Protein AF-A0A8H1QLT0-F1 (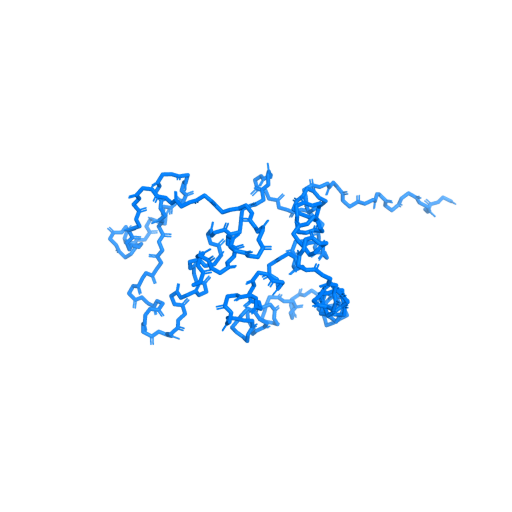afdb_monomer)

Mean predicted aligned error: 5.99 Å

Solvent-accessible surface area (backbone atoms only — not comparable to full-atom values): 8311 Å² total; per-residue (Å²): 82,73,66,44,37,44,73,50,50,44,85,64,74,77,48,84,40,79,44,56,40,71,84,44,66,90,54,84,64,82,59,54,76,52,40,38,51,39,58,44,73,64,22,55,76,69,73,36,44,67,51,58,52,48,64,66,41,64,68,58,91,44,99,64,69,62,21,63,60,37,42,52,24,50,52,46,47,52,23,52,65,47,72,38,35,71,59,51,53,54,52,50,54,67,59,30,76,80,42,91,64,28,70,57,55,52,49,53,25,50,56,52,35,54,60,42,70,76,43,59,60,69,57,36,18,52,48,48,59,50,32,41,53,50,6,48,34,76,60,80,74,86,84,79,87,126

Radius of gyration: 16.19 Å; Cα contacts (8 Å, |Δi|>4): 177; chains: 1; bounding box: 50×28×43 Å

Nearest PDB structures (foldseek):
  8cgi-assembly1_G  TM=3.600E-01  e=2.738E+00  Escherichia coli BW25113

Organism: NCBI:txid1888

Secondary structure (DSSP, 8-state):
-HHHHHHTT------SEEEEGGGGTT-PPPP-SSEEEE-HHHHHHHT-HHHHHHHHHS--SSSS---HHHHHHHHHHHHHHTT-HHHHHHHHHHHHTTSTTHHHHHHHHHHHHHHHHTS-HHHHHHHHHHHHHHTTSPPPP-TT--

Structure (mmCIF, N/CA/C/O backbone):
data_AF-A0A8H1QLT0-F1
#
_entry.id   AF-A0A8H1QLT0-F1
#
loop_
_atom_site.group_PDB
_atom_site.id
_atom_site.type_symbol
_atom_site.label_atom_id
_atom_site.label_alt_id
_atom_site.label_comp_id
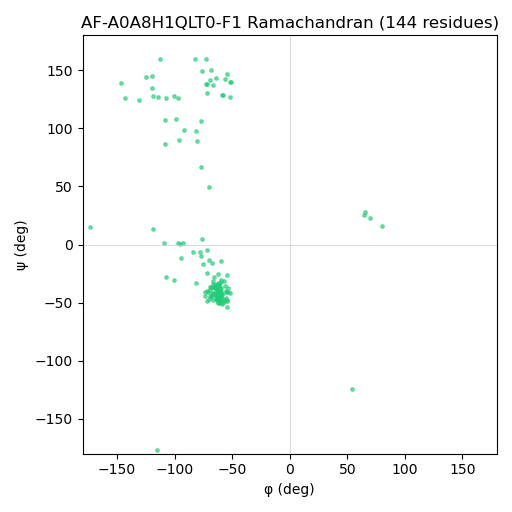_atom_site.label_asym_id
_atom_site.label_entity_id
_atom_site.label_seq_id
_atom_site.pdbx_PDB_ins_code
_atom_site.Cartn_x
_atom_site.Cartn_y
_atom_site.Cartn_z
_atom_site.occupancy
_atom_site.B_iso_or_equiv
_atom_site.auth_seq_id
_atom_site.auth_comp_id
_atom_site.auth_asym_id
_atom_site.auth_atom_id
_atom_site.pdbx_PDB_model_num
ATOM 1 N N . MET A 1 1 ? -12.383 -2.052 -0.245 1.00 78.94 1 MET A N 1
ATOM 2 C CA . MET A 1 1 ? -10.951 -1.709 -0.102 1.00 78.94 1 MET A CA 1
ATOM 3 C C . MET A 1 1 ? -10.067 -2.934 0.125 1.00 78.94 1 MET A C 1
ATOM 5 O O . MET A 1 1 ? -9.390 -3.332 -0.806 1.00 78.94 1 MET A O 1
ATOM 9 N N . VAL A 1 2 ? -10.059 -3.576 1.305 1.00 81.31 2 VAL A N 1
ATOM 10 C CA . VAL A 1 2 ? -9.246 -4.800 1.530 1.00 81.31 2 VAL A CA 1
ATOM 11 C C . VAL A 1 2 ? -9.675 -5.933 0.590 1.00 81.31 2 VAL A C 1
ATOM 13 O O . VAL A 1 2 ? -8.837 -6.575 -0.034 1.00 81.31 2 VAL A O 1
ATOM 16 N N . ALA A 1 3 ? -10.983 -6.106 0.397 1.00 83.00 3 ALA A N 1
ATOM 17 C CA . ALA A 1 3 ? -11.514 -7.019 -0.610 1.00 83.00 3 ALA A CA 1
ATOM 18 C C . ALA A 1 3 ? -11.069 -6.661 -2.044 1.00 83.00 3 ALA A C 1
ATOM 20 O O . ALA A 1 3 ? -10.897 -7.554 -2.864 1.00 83.00 3 ALA A O 1
ATOM 21 N N . ASP A 1 4 ? -10.839 -5.381 -2.355 1.00 86.56 4 ASP A N 1
ATOM 22 C CA . ASP A 1 4 ? -10.363 -4.957 -3.682 1.00 86.56 4 ASP A CA 1
ATOM 23 C C . ASP A 1 4 ? -8.900 -5.345 -3.881 1.00 86.56 4 ASP A C 1
ATOM 25 O O . ASP A 1 4 ? -8.540 -5.844 -4.941 1.00 86.56 4 ASP A O 1
ATOM 29 N N . LEU A 1 5 ? -8.078 -5.204 -2.836 1.00 86.38 5 LEU A N 1
ATOM 30 C CA . LEU A 1 5 ? -6.697 -5.687 -2.826 1.00 86.38 5 LEU A CA 1
ATOM 31 C C . LEU A 1 5 ? -6.641 -7.207 -3.013 1.00 86.38 5 LEU A C 1
ATOM 33 O O . LEU A 1 5 ? -5.897 -7.688 -3.864 1.00 86.38 5 LEU A O 1
ATOM 37 N N . ALA A 1 6 ? -7.458 -7.955 -2.266 1.00 86.88 6 ALA A N 1
ATOM 38 C CA . ALA A 1 6 ? -7.527 -9.409 -2.388 1.00 86.88 6 ALA A CA 1
ATOM 39 C C . ALA A 1 6 ? -7.974 -9.840 -3.797 1.00 86.88 6 ALA A C 1
ATOM 41 O O . ALA A 1 6 ? -7.332 -10.691 -4.408 1.00 86.88 6 ALA A O 1
ATOM 42 N N . ARG A 1 7 ? -9.011 -9.198 -4.360 1.00 88.88 7 ARG A N 1
ATOM 43 C CA . ARG A 1 7 ? -9.457 -9.432 -5.747 1.00 88.88 7 ARG A CA 1
ATOM 44 C C . ARG A 1 7 ? -8.395 -9.071 -6.785 1.00 88.88 7 ARG A C 1
ATOM 46 O O . ARG A 1 7 ? -8.301 -9.738 -7.807 1.00 88.88 7 ARG A O 1
ATOM 53 N N . ALA A 1 8 ? -7.572 -8.061 -6.517 1.00 86.75 8 ALA A N 1
ATOM 54 C CA . ALA A 1 8 ? -6.428 -7.698 -7.351 1.00 86.75 8 ALA A CA 1
ATOM 55 C C . ALA A 1 8 ? -5.217 -8.641 -7.176 1.00 86.75 8 ALA A C 1
ATOM 57 O O . ALA A 1 8 ? -4.158 -8.391 -7.749 1.00 86.75 8 ALA A O 1
ATOM 58 N N . GLY A 1 9 ? -5.348 -9.712 -6.384 1.00 84.50 9 GLY A N 1
ATOM 59 C CA . GLY A 1 9 ? -4.311 -10.721 -6.166 1.00 84.50 9 GLY A CA 1
ATOM 60 C C . GLY A 1 9 ? -3.224 -10.314 -5.166 1.00 84.50 9 GLY A C 1
ATOM 61 O O . GLY A 1 9 ? -2.164 -10.951 -5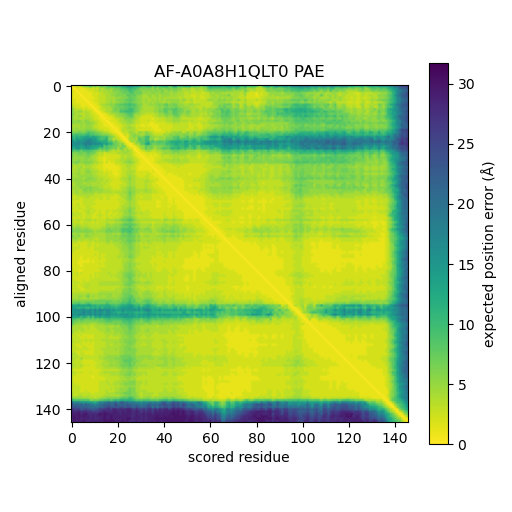.113 1.00 84.50 9 GLY A O 1
ATOM 62 N N . ALA A 1 10 ? -3.475 -9.273 -4.365 1.00 86.50 10 ALA A N 1
ATOM 63 C CA . ALA A 1 10 ? -2.624 -8.909 -3.242 1.00 86.50 10 ALA A CA 1
ATOM 64 C C . ALA A 1 10 ? -2.801 -9.910 -2.092 1.00 86.50 10 ALA A C 1
ATOM 66 O O . ALA A 1 10 ? -3.918 -10.287 -1.734 1.00 86.50 10 ALA A O 1
ATOM 67 N N . VAL A 1 11 ? -1.694 -10.304 -1.461 1.00 80.94 11 VAL A N 1
ATOM 68 C CA . VAL A 1 11 ? -1.739 -11.105 -0.232 1.00 80.94 11 VAL A CA 1
ATOM 69 C C . VAL A 1 11 ? -2.090 -10.177 0.927 1.00 80.94 11 VAL A C 1
ATOM 71 O O . VAL A 1 11 ? -1.254 -9.386 1.358 1.00 80.94 11 VAL A O 1
ATOM 74 N N . VAL A 1 12 ? -3.322 -10.274 1.427 1.00 82.62 12 VAL A N 1
ATOM 75 C CA . VAL A 1 12 ? -3.799 -9.495 2.576 1.00 82.62 12 VAL A CA 1
ATOM 76 C C . VAL A 1 12 ? -4.202 -10.443 3.697 1.00 82.62 12 VAL A C 1
ATOM 78 O O . VAL A 1 12 ? -4.982 -11.369 3.488 1.00 82.62 12 VAL A O 1
ATOM 81 N N . ARG A 1 13 ? -3.672 -10.213 4.901 1.00 82.00 13 ARG A N 1
ATOM 82 C CA . ARG A 1 13 ? -4.063 -10.942 6.114 1.00 82.00 13 ARG A CA 1
ATOM 83 C C . ARG A 1 13 ? -4.861 -10.006 7.007 1.00 82.00 13 ARG A C 1
ATOM 85 O O . ARG A 1 13 ? -4.287 -9.090 7.589 1.00 82.00 13 ARG A O 1
ATOM 92 N N . MET A 1 14 ? -6.171 -10.226 7.076 1.00 83.50 14 MET A N 1
ATOM 93 C CA . MET A 1 14 ? -7.047 -9.460 7.960 1.00 83.50 14 MET A CA 1
ATOM 94 C C . MET A 1 14 ? -6.772 -9.807 9.426 1.00 83.50 14 MET A C 1
ATOM 96 O O . MET A 1 14 ? -6.534 -10.979 9.729 1.00 83.50 14 MET A O 1
ATOM 100 N N . PRO A 1 15 ? -6.809 -8.819 10.337 1.00 88.62 15 PRO A N 1
ATOM 101 C CA . PRO A 1 15 ? -6.712 -9.090 11.757 1.00 88.62 15 PRO A CA 1
ATOM 102 C C . PRO A 1 15 ? -8.022 -9.719 12.241 1.00 88.62 15 PRO A C 1
ATOM 104 O O . PRO A 1 15 ? -9.081 -9.528 11.641 1.00 88.62 15 PRO A O 1
ATOM 107 N N . ALA A 1 16 ? -7.971 -10.407 13.377 1.00 90.12 16 ALA A N 1
ATOM 108 C CA . ALA A 1 16 ? -9.186 -10.810 14.078 1.00 90.12 16 ALA A CA 1
ATOM 109 C C . ALA A 1 16 ? -9.884 -9.605 14.727 1.00 90.12 16 ALA A C 1
ATOM 111 O O . ALA A 1 16 ? -11.078 -9.649 15.012 1.00 90.12 16 ALA A O 1
ATOM 112 N N . THR A 1 17 ? -9.139 -8.535 15.016 1.00 91.06 17 THR A N 1
ATOM 113 C CA . THR A 1 17 ? -9.658 -7.377 15.744 1.00 91.06 17 THR A CA 1
ATOM 114 C C . THR A 1 17 ? -8.997 -6.090 15.265 1.00 91.06 17 THR A C 1
ATOM 116 O O . THR A 1 17 ? -7.785 -6.038 15.054 1.00 91.06 17 THR A O 1
ATOM 119 N N . VAL A 1 18 ? -9.795 -5.034 15.125 1.00 90.19 18 VAL A N 1
ATOM 120 C CA . VAL A 1 18 ? -9.325 -3.663 14.906 1.00 90.19 18 VAL A CA 1
ATOM 121 C C . VAL A 1 18 ? -9.718 -2.847 16.132 1.00 90.19 18 VAL A C 1
ATOM 123 O O . VAL A 1 18 ? -10.878 -2.879 16.536 1.00 90.19 18 VAL A O 1
ATOM 126 N N . GLN A 1 19 ? -8.760 -2.152 16.739 1.00 91.06 19 GLN A N 1
ATOM 127 C CA . GLN A 1 19 ? -8.977 -1.312 17.915 1.00 91.06 19 GLN A CA 1
ATOM 128 C C . GLN A 1 19 ? -8.484 0.107 17.649 1.00 91.06 19 GLN A C 1
ATOM 130 O O . GLN A 1 19 ? -7.488 0.310 16.948 1.00 91.06 19 GLN A O 1
ATOM 135 N N . ASP A 1 20 ? -9.198 1.086 18.206 1.00 88.56 20 ASP A N 1
ATOM 136 C CA . ASP A 1 20 ? -8.769 2.478 18.138 1.00 88.56 20 ASP A CA 1
ATOM 137 C C . ASP A 1 20 ? -7.551 2.687 19.044 1.00 88.56 20 ASP A C 1
ATOM 139 O O . ASP A 1 20 ? -7.566 2.303 20.213 1.00 88.56 20 ASP A O 1
ATOM 143 N N . SER A 1 21 ? -6.496 3.305 18.520 1.00 86.56 21 SER A N 1
ATOM 144 C CA . SER A 1 21 ? -5.291 3.623 19.277 1.00 86.56 21 SER A CA 1
ATOM 145 C C . SER A 1 21 ? -5.530 4.684 20.352 1.00 86.56 21 SER A C 1
ATOM 147 O O . SER A 1 21 ? -4.708 4.792 21.258 1.00 86.56 21 SER A O 1
ATOM 149 N N . ILE A 1 22 ? -6.642 5.432 20.295 1.00 83.81 22 ILE A N 1
ATOM 150 C CA . ILE A 1 22 ? -6.986 6.451 21.301 1.00 83.81 22 ILE A CA 1
ATOM 151 C C . ILE A 1 22 ? -7.062 5.883 22.725 1.00 83.81 22 ILE A C 1
ATOM 153 O O . ILE A 1 22 ? -6.700 6.570 23.678 1.00 83.81 22 ILE A O 1
ATOM 157 N N . ILE A 1 23 ? -7.462 4.615 22.882 1.00 78.94 23 ILE A N 1
ATOM 158 C CA . ILE A 1 23 ? -7.597 3.979 24.202 1.00 78.94 23 ILE A CA 1
ATOM 159 C C . ILE A 1 23 ? -6.245 3.732 24.880 1.00 78.94 23 ILE A C 1
ATOM 161 O O . ILE A 1 23 ? -6.201 3.452 26.073 1.00 78.94 23 ILE A O 1
ATOM 165 N N . ASN A 1 24 ? -5.144 3.841 24.131 1.00 75.06 24 ASN A N 1
ATOM 166 C CA . ASN A 1 24 ? -3.797 3.628 24.650 1.00 75.06 24 ASN A CA 1
ATOM 167 C C . ASN A 1 24 ? -3.129 4.929 25.143 1.00 75.06 24 ASN A C 1
ATOM 169 O O . ASN A 1 24 ? -1.975 4.900 25.577 1.00 75.06 24 ASN A O 1
ATOM 173 N N . GLY A 1 25 ? -3.823 6.075 25.078 1.00 73.19 25 GLY A N 1
ATOM 174 C CA . GLY A 1 25 ? -3.271 7.373 25.473 1.00 73.19 25 GLY A CA 1
ATOM 175 C C . GLY A 1 25 ? -1.959 7.683 24.742 1.00 73.19 25 GLY A C 1
ATOM 176 O O . GLY A 1 25 ? -1.901 7.632 23.516 1.00 73.19 25 GLY A O 1
ATOM 177 N N . ASN A 1 26 ? -0.894 7.963 25.501 1.00 68.50 26 ASN A N 1
ATOM 178 C CA . ASN A 1 26 ? 0.437 8.270 24.956 1.00 68.50 26 ASN A CA 1
ATOM 179 C C . ASN A 1 26 ? 1.287 7.027 24.631 1.00 68.50 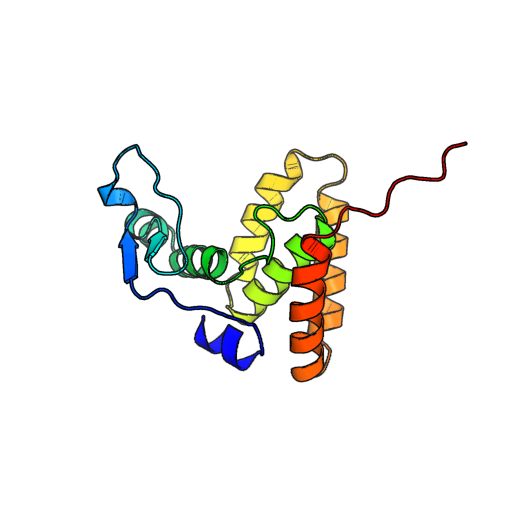26 ASN A C 1
ATOM 181 O O . ASN A 1 26 ? 2.375 7.163 24.073 1.00 68.50 26 ASN A O 1
ATOM 185 N N . GLN A 1 27 ? 0.837 5.817 24.976 1.00 71.88 27 GLN A N 1
ATOM 186 C CA . GLN A 1 27 ? 1.588 4.587 24.721 1.00 71.88 27 GLN A CA 1
ATOM 187 C C . GLN A 1 27 ? 1.106 3.935 23.425 1.00 71.88 27 GLN A C 1
ATOM 189 O O . GLN A 1 27 ? 0.199 3.105 23.424 1.00 71.88 27 GLN A O 1
ATOM 194 N N . SER A 1 28 ? 1.715 4.302 22.296 1.00 73.31 28 SER A N 1
ATOM 195 C CA . SER A 1 28 ? 1.395 3.666 21.014 1.00 73.31 28 SER A CA 1
ATOM 196 C C . SER A 1 28 ? 1.655 2.156 21.076 1.00 73.31 28 SER A C 1
ATOM 198 O O . SER A 1 28 ? 2.736 1.714 21.467 1.00 73.31 28 SER A O 1
ATOM 200 N N . ARG A 1 29 ? 0.660 1.352 20.685 1.00 82.69 29 ARG A N 1
ATOM 201 C CA . ARG A 1 29 ? 0.797 -0.103 20.556 1.00 82.69 29 ARG A CA 1
ATOM 202 C C . ARG A 1 29 ? 0.990 -0.462 19.094 1.00 82.69 29 ARG A C 1
ATOM 204 O O . ARG A 1 29 ? 0.178 -0.100 18.246 1.00 82.69 29 ARG A O 1
ATOM 211 N N . SER A 1 30 ? 2.037 -1.226 18.810 1.00 84.00 30 SER A N 1
ATOM 212 C CA . SER A 1 30 ? 2.289 -1.733 17.464 1.00 84.00 30 SER A CA 1
ATOM 213 C C . SER A 1 30 ? 1.208 -2.726 17.035 1.00 84.00 30 SER A C 1
ATOM 215 O O . SER A 1 30 ? 0.808 -3.612 17.795 1.00 84.00 30 SER A O 1
ATOM 217 N N . SER A 1 31 ? 0.753 -2.603 15.789 1.00 87.19 31 SER A N 1
ATOM 218 C CA . SER A 1 31 ? -0.152 -3.576 15.169 1.00 87.19 31 SER A CA 1
ATOM 219 C C . SER A 1 31 ? 0.518 -4.947 15.019 1.00 87.19 31 SER A C 1
ATOM 221 O O . SER A 1 31 ? 1.702 -5.057 14.705 1.00 87.19 31 SER A O 1
ATOM 223 N N . THR A 1 32 ? -0.257 -6.014 15.214 1.00 88.19 32 THR A N 1
ATOM 224 C CA . THR A 1 32 ? 0.173 -7.414 15.084 1.00 88.19 32 THR A CA 1
ATOM 225 C C . THR A 1 32 ? -0.562 -8.118 13.939 1.00 88.19 32 THR A C 1
ATOM 227 O O . THR A 1 32 ? -1.328 -7.519 13.187 1.00 88.19 32 THR A O 1
ATOM 230 N N . THR A 1 33 ? -0.321 -9.421 13.754 1.00 85.44 33 THR A N 1
ATOM 231 C CA . THR A 1 33 ? -1.117 -10.257 12.834 1.00 85.44 33 THR A CA 1
ATOM 232 C C . THR A 1 33 ? -2.567 -10.429 13.282 1.00 85.44 33 THR A C 1
ATOM 234 O O . THR A 1 33 ? -3.428 -10.620 12.431 1.00 85.44 33 THR A O 1
ATOM 237 N N . ARG A 1 34 ? -2.847 -10.365 14.590 1.00 89.31 34 ARG A N 1
ATOM 238 C CA . ARG A 1 34 ? -4.180 -10.625 15.154 1.00 89.31 34 ARG A CA 1
ATOM 239 C C . ARG A 1 34 ? -4.948 -9.348 15.485 1.00 89.31 34 ARG A C 1
ATOM 241 O O . ARG A 1 34 ? -6.171 -9.353 15.371 1.00 89.31 34 ARG A O 1
ATOM 248 N N . THR A 1 35 ? -4.243 -8.277 15.838 1.00 91.56 35 THR A N 1
ATOM 249 C CA . THR A 1 35 ? -4.847 -7.011 16.266 1.00 91.56 35 THR A CA 1
ATOM 250 C C . THR A 1 35 ? -4.221 -5.847 15.520 1.00 91.56 35 THR A C 1
ATOM 252 O O . THR A 1 35 ? -3.006 -5.661 15.588 1.00 91.56 35 THR A O 1
ATOM 255 N N . TRP A 1 36 ? -5.041 -5.047 14.845 1.00 92.56 36 TRP A N 1
ATOM 256 C CA . TRP A 1 36 ? -4.612 -3.764 14.294 1.00 92.56 36 TRP A CA 1
ATOM 257 C C . TRP A 1 36 ? -4.994 -2.634 15.239 1.00 92.56 36 TRP A C 1
ATOM 259 O O . TRP A 1 36 ? -6.159 -2.494 15.604 1.00 92.56 36 TRP A O 1
ATOM 269 N N . TRP A 1 37 ? -4.000 -1.832 15.600 1.00 92.12 37 TRP A N 1
ATOM 270 C CA . TRP A 1 37 ? -4.154 -0.592 16.343 1.00 92.12 37 TRP A CA 1
ATOM 271 C C . TRP A 1 37 ? -4.116 0.557 15.347 1.00 92.12 37 TRP A C 1
ATOM 273 O O . TRP A 1 37 ? -3.076 0.837 14.752 1.00 92.12 37 TRP A O 1
ATOM 283 N N . LEU A 1 38 ? -5.271 1.174 15.118 1.00 91.31 38 LEU A N 1
ATOM 284 C CA . LEU A 1 38 ? -5.440 2.244 14.140 1.00 91.31 38 LEU A CA 1
ATOM 285 C C . LEU A 1 38 ? -5.918 3.514 14.836 1.00 91.31 38 LEU A C 1
ATOM 287 O O . LEU A 1 38 ? -6.740 3.411 15.740 1.00 91.31 38 LEU A O 1
ATOM 291 N N . PRO A 1 39 ? -5.507 4.709 14.394 1.00 90.81 39 PRO A N 1
ATOM 292 C CA . PRO A 1 39 ? -6.017 5.959 14.944 1.00 90.81 39 PRO A CA 1
ATOM 293 C C . PRO A 1 39 ? -7.424 6.249 14.390 1.00 90.81 39 PRO A C 1
ATOM 295 O O . PRO A 1 39 ? -7.619 7.163 13.589 1.00 90.81 39 PRO A O 1
ATOM 298 N N . LEU A 1 40 ? -8.422 5.428 14.738 1.00 90.94 40 LEU A N 1
ATOM 299 C CA . LEU A 1 40 ? -9.746 5.434 14.098 1.00 90.94 40 LEU A CA 1
ATOM 300 C C . LEU A 1 40 ? -10.462 6.769 14.308 1.00 90.94 40 LEU A C 1
ATOM 302 O O . LEU A 1 40 ? -10.950 7.351 13.343 1.00 90.94 40 LEU A O 1
ATOM 306 N N . THR A 1 41 ? -10.453 7.306 15.527 1.00 89.88 41 THR A N 1
ATOM 307 C CA . THR A 1 41 ? -11.118 8.578 15.834 1.00 89.88 41 THR A CA 1
ATOM 308 C C . THR A 1 41 ? -10.507 9.764 15.075 1.00 89.88 41 THR A C 1
ATOM 310 O O . THR A 1 41 ? -11.241 10.586 14.521 1.00 89.88 41 THR A O 1
ATOM 313 N N . SER A 1 42 ? -9.177 9.907 15.041 1.00 90.19 42 SER A N 1
ATOM 314 C CA . SER A 1 42 ? -8.548 11.021 14.310 1.00 90.19 42 SER A CA 1
ATOM 315 C C . SER A 1 42 ? -8.617 10.805 12.798 1.00 90.19 42 SER A C 1
ATOM 317 O O . SER A 1 42 ? -8.958 11.729 12.063 1.00 90.19 42 SER A O 1
ATOM 319 N N . SER A 1 43 ? -8.398 9.578 12.321 1.00 91.12 43 SER A N 1
ATOM 320 C CA . SER A 1 43 ? -8.491 9.265 10.895 1.00 91.12 43 SER A CA 1
ATOM 321 C C . SER A 1 43 ? -9.901 9.458 10.346 1.00 91.12 43 SER A C 1
ATOM 323 O O . SER A 1 43 ? -10.047 9.944 9.229 1.00 91.12 43 SER A O 1
ATOM 325 N N . GLN A 1 44 ? -10.947 9.172 11.127 1.00 92.12 44 GLN A N 1
ATOM 326 C CA . GLN A 1 44 ? -12.322 9.428 10.708 1.00 92.12 44 GLN A CA 1
ATOM 327 C C . GLN A 1 44 ? -12.591 10.932 10.594 1.00 92.12 44 GLN A C 1
ATOM 329 O O . GLN A 1 44 ? -13.175 11.373 9.606 1.00 92.12 44 GLN A O 1
ATOM 334 N N . ARG A 1 45 ? -12.094 11.736 11.547 1.00 91.50 45 ARG A N 1
ATOM 335 C CA . ARG A 1 45 ? -12.187 13.206 11.493 1.00 91.50 45 ARG A CA 1
ATOM 336 C C . ARG A 1 45 ? -11.475 13.805 10.280 1.00 91.50 45 ARG A C 1
ATOM 338 O O . ARG A 1 45 ? -11.942 14.797 9.732 1.00 91.50 45 ARG A O 1
ATOM 345 N N . HIS A 1 46 ? -10.375 13.198 9.841 1.00 89.44 46 HIS A N 1
ATOM 346 C CA . HIS A 1 46 ? -9.595 13.667 8.693 1.00 89.44 46 HIS A CA 1
ATOM 347 C C . HIS A 1 46 ? -9.927 12.949 7.373 1.00 89.44 46 HIS A C 1
ATOM 349 O O . HIS A 1 46 ? -9.310 13.240 6.347 1.00 89.44 46 HIS A O 1
ATOM 355 N N . GLY A 1 47 ? -10.879 12.010 7.372 1.00 90.44 47 GLY A N 1
ATOM 356 C CA . GLY A 1 47 ? -11.234 11.220 6.191 1.00 90.44 47 GLY A CA 1
ATOM 357 C C . GLY A 1 47 ? -10.122 10.278 5.700 1.00 90.44 47 GLY A C 1
ATOM 358 O O . GLY A 1 47 ? -10.052 9.976 4.509 1.00 90.44 47 GLY A O 1
ATOM 359 N N . THR A 1 48 ? -9.237 9.815 6.588 1.00 92.12 48 THR A N 1
ATOM 360 C CA . THR A 1 48 ? -8.053 8.996 6.267 1.00 92.12 48 THR A CA 1
ATOM 361 C C . THR A 1 48 ? -8.158 7.542 6.726 1.00 92.12 48 THR A C 1
ATOM 363 O O . THR A 1 48 ? -7.250 6.761 6.461 1.00 92.12 48 THR A O 1
ATOM 366 N N . THR A 1 49 ? -9.267 7.110 7.336 1.00 92.56 49 THR A N 1
ATOM 367 C CA . THR A 1 49 ? -9.418 5.745 7.892 1.00 92.56 49 THR A CA 1
ATOM 368 C C . THR A 1 49 ? -9.118 4.637 6.880 1.00 92.56 49 THR A C 1
ATOM 370 O O . THR A 1 49 ? -8.501 3.619 7.204 1.00 92.56 49 THR A O 1
ATOM 373 N N . ARG A 1 50 ? -9.504 4.844 5.614 1.00 92.06 50 ARG A N 1
ATOM 374 C CA . ARG A 1 50 ? -9.182 3.912 4.523 1.00 92.06 50 ARG A CA 1
ATOM 375 C C . ARG A 1 50 ? -7.674 3.814 4.274 1.00 92.06 50 ARG A C 1
ATOM 377 O O . ARG A 1 50 ? -7.155 2.719 4.090 1.00 92.06 50 ARG A O 1
ATOM 384 N N . TYR A 1 51 ? -6.971 4.941 4.312 1.00 92.56 51 TYR A N 1
ATOM 385 C CA . TYR A 1 51 ? -5.519 4.970 4.179 1.00 92.56 51 TYR A CA 1
ATOM 386 C C . TYR A 1 51 ? -4.819 4.282 5.358 1.00 92.56 51 TYR A C 1
ATOM 388 O O . TYR A 1 51 ? -3.940 3.457 5.130 1.00 92.56 51 TYR A O 1
ATOM 396 N N . GLU A 1 52 ? -5.257 4.527 6.595 1.00 91.88 52 GLU A N 1
ATOM 397 C CA . GLU A 1 52 ? -4.699 3.853 7.780 1.00 91.88 52 GLU A CA 1
ATOM 398 C C . GLU A 1 52 ? -4.840 2.329 7.689 1.00 91.88 52 GLU A C 1
ATOM 400 O O . GLU A 1 52 ? -3.901 1.571 7.934 1.00 91.88 52 GLU A O 1
ATOM 405 N N . THR A 1 53 ? -6.007 1.871 7.239 1.00 91.56 53 THR A N 1
ATOM 406 C CA . THR A 1 53 ? -6.265 0.444 7.029 1.00 91.56 53 THR A CA 1
ATOM 407 C C . THR A 1 53 ? -5.393 -0.129 5.904 1.00 91.56 53 THR A C 1
ATOM 409 O O . THR A 1 53 ? -4.863 -1.229 6.046 1.00 91.56 53 THR A O 1
ATOM 412 N N . LEU A 1 54 ? -5.213 0.595 4.789 1.00 92.88 54 LEU A N 1
ATOM 413 C CA . LEU A 1 54 ? -4.306 0.188 3.709 1.00 92.88 54 LEU A CA 1
ATOM 414 C C . LEU A 1 54 ? -2.870 0.023 4.223 1.00 92.88 54 LEU A C 1
ATOM 416 O O . LEU A 1 54 ? -2.222 -0.974 3.905 1.00 92.88 54 LEU A O 1
ATOM 420 N N . SER A 1 55 ? -2.390 0.985 5.012 1.00 89.50 55 SER A N 1
ATOM 421 C CA . SER A 1 55 ? -1.032 0.984 5.559 1.00 89.50 55 SER A CA 1
ATOM 422 C C . SER A 1 55 ? -0.755 -0.237 6.437 1.00 89.50 55 SER A C 1
ATOM 424 O O . SER A 1 55 ? 0.368 -0.732 6.423 1.00 89.50 55 SER A O 1
ATOM 426 N N . GLN A 1 56 ? -1.767 -0.766 7.135 1.00 90.69 56 GLN A N 1
ATOM 427 C CA . GLN A 1 56 ? -1.651 -2.033 7.873 1.00 90.69 56 GLN A CA 1
ATOM 428 C C . GLN A 1 56 ? -1.823 -3.275 6.990 1.00 90.69 56 GLN A C 1
ATOM 430 O O . GLN A 1 56 ? -1.205 -4.311 7.241 1.00 90.69 56 GLN A O 1
ATOM 435 N N . ALA A 1 57 ? -2.662 -3.193 5.955 1.00 90.75 57 ALA A N 1
ATOM 436 C CA . ALA A 1 57 ? -2.930 -4.308 5.052 1.00 90.75 57 ALA A CA 1
ATOM 437 C C . ALA A 1 57 ? -1.714 -4.676 4.183 1.00 90.75 57 ALA A C 1
ATOM 439 O O . ALA A 1 57 ? -1.489 -5.856 3.907 1.00 90.75 57 ALA A O 1
ATOM 440 N N . VAL A 1 58 ? -0.928 -3.683 3.753 1.00 91.88 58 VAL A N 1
ATOM 441 C CA . VAL A 1 58 ? 0.298 -3.893 2.971 1.00 91.88 58 VAL A CA 1
ATOM 442 C C . VAL A 1 58 ? 1.444 -4.248 3.915 1.00 91.88 58 VAL A C 1
ATOM 444 O O . VAL A 1 58 ? 2.075 -3.374 4.505 1.00 91.88 58 VAL A O 1
ATOM 447 N N . ARG A 1 59 ? 1.725 -5.548 4.052 1.00 89.81 59 ARG A N 1
ATOM 448 C CA . ARG A 1 59 ? 2.794 -6.057 4.921 1.00 89.81 59 ARG A CA 1
ATOM 449 C C . ARG A 1 59 ? 3.980 -6.566 4.120 1.00 89.81 59 ARG A C 1
ATOM 451 O O . ARG A 1 59 ? 3.834 -7.465 3.293 1.00 89.81 59 ARG A O 1
ATOM 458 N N . TYR A 1 60 ? 5.155 -6.039 4.438 1.00 91.50 60 TYR A N 1
ATOM 459 C CA . TYR A 1 60 ? 6.418 -6.571 3.949 1.00 91.50 60 TYR A CA 1
ATOM 460 C C . TYR A 1 60 ? 6.793 -7.855 4.702 1.00 91.50 60 TYR A C 1
ATOM 462 O O . TYR A 1 60 ? 6.442 -8.005 5.875 1.00 91.50 60 TYR A O 1
ATOM 470 N N . PRO A 1 61 ? 7.496 -8.796 4.049 1.00 91.62 61 P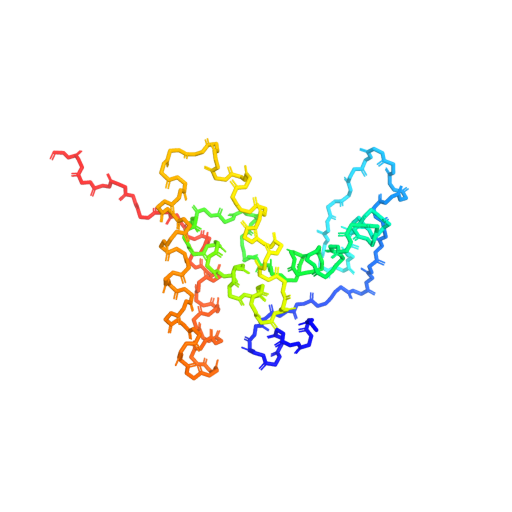RO A N 1
ATOM 471 C CA . PRO A 1 61 ? 8.012 -9.998 4.702 1.00 91.62 61 PRO A CA 1
ATOM 472 C C . PRO A 1 61 ? 9.198 -9.727 5.649 1.00 91.62 61 PRO A C 1
ATOM 474 O O . PRO A 1 61 ? 9.647 -10.650 6.321 1.00 91.62 61 PRO A O 1
ATOM 477 N N . CYS A 1 62 ? 9.694 -8.489 5.721 1.00 91.06 62 CYS A N 1
ATOM 478 C CA . CYS A 1 62 ? 10.736 -8.029 6.638 1.00 91.06 62 CYS A CA 1
ATOM 479 C C . CYS A 1 62 ? 10.178 -7.017 7.657 1.00 91.06 62 CYS A C 1
ATOM 481 O O . CYS A 1 62 ? 9.141 -6.403 7.389 1.00 91.06 62 CYS A O 1
ATOM 483 N N . PRO A 1 63 ? 10.865 -6.810 8.801 1.00 87.50 63 PRO A N 1
ATOM 484 C CA . PRO A 1 63 ? 10.486 -5.787 9.778 1.00 87.50 63 PRO A CA 1
ATOM 485 C C . PRO A 1 63 ? 10.486 -4.371 9.194 1.00 87.50 63 PRO A C 1
ATOM 487 O O . PRO A 1 63 ? 9.596 -3.584 9.504 1.00 87.50 63 PRO A O 1
ATOM 490 N N . GLU A 1 64 ? 11.447 -4.080 8.316 1.00 89.31 64 GLU A N 1
ATOM 491 C CA . GLU A 1 64 ? 11.610 -2.777 7.678 1.00 89.31 64 GLU A CA 1
ATOM 492 C C . GLU A 1 64 ? 12.072 -2.950 6.221 1.00 89.31 64 GLU A C 1
ATOM 494 O O . GLU A 1 64 ? 13.055 -3.661 5.976 1.00 89.31 64 GLU A O 1
ATOM 499 N N . PRO A 1 65 ? 11.361 -2.364 5.239 1.00 92.75 65 PRO A N 1
ATOM 500 C CA . PRO A 1 65 ? 11.791 -2.382 3.848 1.00 92.75 65 PRO A CA 1
ATOM 501 C C . PRO A 1 65 ? 13.006 -1.466 3.646 1.00 92.75 65 PRO A C 1
ATOM 503 O O . PRO A 1 65 ? 13.032 -0.356 4.162 1.00 92.75 65 PRO A O 1
ATOM 506 N N . LYS A 1 66 ? 13.983 -1.917 2.858 1.00 92.25 66 LYS A N 1
ATOM 507 C CA . LYS A 1 66 ? 15.242 -1.204 2.585 1.00 92.25 66 LYS A CA 1
ATOM 508 C C . LYS A 1 66 ? 15.320 -0.624 1.172 1.00 92.25 66 LYS A C 1
ATOM 510 O O . LYS A 1 66 ? 16.004 0.367 0.951 1.00 92.25 66 LYS A O 1
ATOM 515 N N . GLU A 1 67 ? 14.638 -1.236 0.203 1.00 93.81 67 GLU A N 1
ATOM 516 C CA . GLU A 1 67 ? 14.635 -0.767 -1.188 1.00 93.81 67 GLU A CA 1
ATOM 517 C C . GLU A 1 67 ? 13.457 0.197 -1.406 1.00 93.81 67 GLU A C 1
ATOM 519 O O . GLU A 1 67 ? 12.305 -0.222 -1.577 1.00 93.81 67 GLU A O 1
ATOM 524 N N . GLU A 1 68 ? 13.752 1.497 -1.353 1.00 91.75 68 GLU A N 1
ATOM 525 C CA . GLU A 1 68 ? 12.780 2.599 -1.400 1.00 91.75 68 GLU A CA 1
ATOM 526 C C . GLU A 1 68 ? 11.869 2.566 -2.635 1.00 91.75 68 GLU A C 1
ATOM 528 O O . GLU A 1 68 ? 10.663 2.806 -2.527 1.00 91.75 68 GLU A O 1
ATOM 533 N N . VAL A 1 69 ? 12.398 2.242 -3.821 1.00 94.62 69 VAL A N 1
ATOM 534 C CA . VAL A 1 69 ? 11.593 2.241 -5.048 1.00 94.62 69 VAL A CA 1
ATOM 535 C C . VAL A 1 69 ? 10.592 1.092 -5.014 1.00 94.62 69 VAL A C 1
ATOM 537 O O . VAL A 1 69 ? 9.414 1.318 -5.304 1.00 94.62 69 VAL A O 1
ATOM 540 N N . ALA A 1 70 ? 11.003 -0.128 -4.652 1.00 95.94 70 ALA A N 1
ATOM 541 C CA . ALA A 1 70 ? 10.092 -1.266 -4.491 1.00 95.94 70 ALA A CA 1
ATOM 542 C C . ALA A 1 70 ? 9.016 -0.971 -3.451 1.00 95.94 70 ALA A C 1
ATOM 544 O O . ALA A 1 70 ? 7.828 -1.142 -3.736 1.00 95.94 70 ALA A O 1
ATOM 545 N N . SER A 1 71 ? 9.417 -0.524 -2.260 1.00 95.44 71 SER A N 1
ATOM 546 C CA . SER A 1 71 ? 8.499 -0.345 -1.138 1.00 95.44 71 SER A CA 1
ATOM 547 C C . SER A 1 71 ? 7.432 0.710 -1.465 1.00 95.44 71 SER A C 1
ATOM 549 O O . SER A 1 71 ? 6.223 0.455 -1.392 1.00 95.44 71 SER A O 1
ATOM 551 N N . ARG A 1 72 ? 7.844 1.877 -1.963 1.00 95.69 72 ARG A N 1
ATOM 552 C CA . ARG A 1 72 ? 6.909 2.938 -2.352 1.00 95.69 72 ARG A CA 1
ATOM 553 C C . ARG A 1 72 ? 6.049 2.533 -3.548 1.00 95.69 72 ARG A C 1
ATOM 555 O O . ARG A 1 72 ? 4.853 2.815 -3.561 1.00 95.69 72 ARG A O 1
ATOM 562 N N . SER A 1 73 ? 6.589 1.785 -4.511 1.00 97.56 73 SER A N 1
ATOM 563 C CA . SER A 1 73 ? 5.807 1.299 -5.661 1.00 97.56 73 SER A CA 1
ATOM 564 C C . SER A 1 73 ? 4.711 0.313 -5.262 1.00 97.56 73 SER A C 1
ATOM 566 O O . SER A 1 73 ? 3.584 0.422 -5.745 1.00 97.56 73 SER A O 1
ATOM 568 N N . VAL A 1 74 ? 5.005 -0.618 -4.353 1.00 96.50 74 VAL A N 1
ATOM 569 C CA . VAL A 1 74 ? 4.022 -1.566 -3.806 1.00 96.50 74 VAL A CA 1
ATOM 570 C C . VAL A 1 74 ? 2.897 -0.818 -3.097 1.00 96.50 74 VAL A C 1
ATOM 572 O O . VAL A 1 74 ? 1.720 -1.066 -3.379 1.00 96.50 74 VAL A O 1
ATOM 575 N N . LYS A 1 75 ? 3.244 0.127 -2.211 1.00 96.31 75 LYS A N 1
ATOM 576 C CA . LYS A 1 75 ? 2.253 0.944 -1.497 1.00 96.31 75 LYS A CA 1
ATOM 577 C C . LYS A 1 75 ? 1.430 1.810 -2.448 1.00 96.31 75 LYS A C 1
ATOM 579 O O . LYS A 1 75 ? 0.212 1.863 -2.289 1.00 96.31 75 LYS A O 1
ATOM 584 N N . LEU A 1 76 ? 2.044 2.435 -3.454 1.00 97.88 76 LEU A N 1
ATOM 585 C CA . LEU A 1 76 ? 1.328 3.246 -4.442 1.00 97.88 76 LEU A CA 1
ATOM 586 C C . LEU A 1 76 ? 0.352 2.405 -5.271 1.00 97.88 76 LEU A C 1
ATOM 588 O O . LEU A 1 76 ? -0.805 2.799 -5.426 1.00 97.88 76 LEU A O 1
ATOM 592 N N . TRP A 1 77 ? 0.788 1.249 -5.779 1.00 98.00 77 TRP A N 1
ATOM 593 C CA . TRP A 1 77 ? -0.086 0.335 -6.517 1.00 98.00 77 TRP A CA 1
ATOM 594 C C . TRP A 1 77 ? -1.290 -0.077 -5.663 1.00 98.00 77 TRP A C 1
ATOM 596 O O . TRP A 1 77 ? -2.437 0.053 -6.096 1.00 98.00 77 TRP A O 1
ATOM 606 N N . ALA A 1 78 ? -1.048 -0.475 -4.411 1.00 96.69 78 ALA A N 1
ATOM 607 C CA . ALA A 1 78 ? -2.108 -0.857 -3.485 1.00 96.69 78 ALA A CA 1
ATOM 608 C C . ALA A 1 78 ? -3.046 0.326 -3.176 1.00 96.69 78 ALA A C 1
ATOM 610 O O . ALA A 1 78 ? -4.266 0.164 -3.147 1.00 96.69 78 ALA A O 1
ATOM 611 N N . ALA A 1 79 ? -2.505 1.538 -3.028 1.00 96.81 79 ALA A N 1
ATOM 612 C CA . ALA A 1 79 ? -3.286 2.753 -2.821 1.00 96.81 79 ALA A CA 1
ATOM 613 C C . ALA A 1 79 ? -4.174 3.106 -4.020 1.00 96.81 79 ALA A C 1
ATOM 615 O O . ALA A 1 79 ? -5.287 3.596 -3.824 1.00 96.81 79 ALA A O 1
ATOM 616 N N . GLN A 1 80 ? -3.722 2.849 -5.249 1.00 96.88 80 GLN A N 1
ATOM 617 C CA . GLN A 1 80 ? -4.536 3.035 -6.450 1.00 96.88 80 GLN A CA 1
ATOM 618 C C . GLN A 1 80 ? -5.679 2.016 -6.528 1.00 96.88 80 GLN A C 1
ATOM 620 O O . GLN A 1 80 ? -6.811 2.420 -6.777 1.00 96.88 80 GLN A O 1
ATOM 625 N N . ILE A 1 81 ? -5.422 0.733 -6.241 1.00 95.75 81 ILE A N 1
ATOM 626 C CA . ILE A 1 81 ? -6.476 -0.297 -6.144 1.00 95.75 81 ILE A CA 1
ATOM 627 C C . ILE A 1 81 ? -7.515 0.075 -5.078 1.00 95.75 81 ILE A C 1
ATOM 629 O O . ILE A 1 81 ? -8.716 -0.055 -5.293 1.00 95.75 81 ILE A O 1
ATOM 633 N N . ALA A 1 82 ? -7.051 0.568 -3.931 1.00 93.31 82 ALA A N 1
ATOM 634 C CA . ALA A 1 82 ? -7.883 0.950 -2.796 1.00 93.31 82 ALA A CA 1
ATOM 635 C C . ALA A 1 82 ? -8.596 2.310 -2.954 1.00 93.31 82 ALA A C 1
ATOM 637 O O . ALA A 1 82 ? -9.390 2.678 -2.086 1.00 93.31 82 ALA A O 1
ATOM 638 N N . GLY A 1 83 ? -8.308 3.076 -4.013 1.00 95.12 83 GLY A N 1
ATOM 639 C CA . GLY A 1 83 ? -8.883 4.407 -4.234 1.00 95.12 83 GLY A CA 1
ATOM 640 C C . GLY A 1 83 ? -8.399 5.487 -3.254 1.00 95.12 83 GLY A C 1
ATOM 641 O O . GLY A 1 83 ? -9.091 6.481 -3.048 1.00 95.12 83 GLY A O 1
ATOM 642 N N . VAL A 1 84 ? -7.226 5.313 -2.635 1.00 96.00 84 VAL A N 1
ATOM 643 C CA . VAL A 1 84 ? -6.641 6.243 -1.641 1.00 96.00 84 VAL A CA 1
ATOM 644 C C . VAL A 1 84 ? -5.287 6.827 -2.072 1.00 96.00 84 VAL A C 1
ATOM 646 O O . VAL A 1 84 ? -4.584 7.447 -1.273 1.00 96.00 84 VAL A O 1
ATOM 649 N N . SER A 1 85 ? -4.922 6.677 -3.348 1.00 96.19 85 SER A N 1
ATOM 650 C CA . SER A 1 85 ? -3.640 7.131 -3.911 1.00 96.19 85 SER A CA 1
ATOM 651 C C . SER A 1 85 ? -3.361 8.621 -3.706 1.00 96.19 85 SER A C 1
ATOM 653 O O . SER A 1 85 ? -2.220 8.983 -3.440 1.00 96.19 85 SER A O 1
ATOM 655 N N . ARG A 1 86 ? -4.382 9.490 -3.757 1.00 94.31 86 ARG A N 1
ATOM 656 C CA . ARG A 1 86 ? -4.213 10.931 -3.488 1.00 94.31 86 ARG A CA 1
ATOM 657 C C . ARG A 1 86 ? -3.678 11.202 -2.083 1.00 94.31 86 ARG A C 1
ATOM 659 O O . ARG A 1 86 ? -2.789 12.034 -1.925 1.00 94.31 86 ARG A O 1
ATOM 666 N N . HIS A 1 87 ? -4.206 10.503 -1.077 1.00 94.00 87 HIS A N 1
ATOM 667 C CA . HIS A 1 87 ? -3.742 10.664 0.300 1.00 94.00 87 HIS A CA 1
ATOM 668 C C . HIS A 1 87 ? -2.322 10.123 0.459 1.00 94.00 87 HIS A C 1
ATOM 670 O O . HIS A 1 87 ? -1.469 10.814 1.006 1.00 94.00 87 HIS A O 1
ATOM 676 N N . TYR A 1 88 ? -2.055 8.936 -0.097 1.00 94.81 88 TYR A N 1
ATOM 677 C CA . TYR A 1 88 ? -0.714 8.360 -0.113 1.00 94.81 88 TYR A CA 1
ATOM 678 C C . TYR A 1 88 ? 0.302 9.330 -0.735 1.00 94.81 88 TYR A C 1
ATOM 680 O O . TYR A 1 88 ? 1.261 9.705 -0.076 1.00 94.81 88 TYR A O 1
ATOM 688 N N . LEU A 1 89 ? 0.066 9.829 -1.954 1.00 94.44 89 LEU A N 1
ATOM 689 C CA . LEU A 1 89 ? 0.996 10.743 -2.627 1.00 94.44 89 LEU A CA 1
ATOM 690 C C . LEU A 1 89 ? 1.199 12.056 -1.858 1.00 94.44 89 LEU A C 1
ATOM 692 O O . LEU A 1 89 ? 2.310 12.579 -1.854 1.00 94.44 89 LEU A O 1
ATOM 696 N N . LYS A 1 90 ? 0.163 12.576 -1.185 1.00 92.25 90 LYS A N 1
ATOM 697 C CA . LYS A 1 90 ? 0.296 13.748 -0.307 1.00 92.25 90 LYS A CA 1
ATOM 698 C C . LYS A 1 90 ? 1.249 13.466 0.861 1.00 92.25 90 LYS A C 1
ATOM 700 O O . LYS A 1 90 ? 2.130 14.281 1.108 1.00 92.25 90 LYS A O 1
ATOM 705 N N . GLN A 1 91 ? 1.093 12.326 1.537 1.00 90.00 91 GLN A N 1
ATOM 706 C CA . GLN A 1 91 ? 1.984 11.909 2.628 1.00 90.00 91 GLN A CA 1
ATOM 707 C C . GLN A 1 91 ? 3.418 11.703 2.131 1.00 90.00 91 GLN A C 1
ATOM 709 O O . GLN A 1 91 ? 4.352 12.252 2.699 1.00 90.00 91 GLN A O 1
ATOM 714 N N . GLN A 1 92 ? 3.595 11.000 1.009 1.00 91.94 92 GLN A N 1
ATOM 715 C CA . GLN A 1 92 ? 4.926 10.771 0.442 1.00 91.94 92 GLN A CA 1
ATOM 716 C C . GLN A 1 92 ? 5.636 12.078 0.088 1.00 91.94 92 GLN A C 1
ATOM 718 O O . GLN A 1 92 ? 6.817 12.200 0.366 1.00 91.94 92 GLN A O 1
ATOM 723 N N . ARG A 1 93 ? 4.933 13.074 -0.468 1.00 89.81 93 ARG A N 1
ATOM 724 C CA . ARG A 1 93 ? 5.522 14.400 -0.731 1.00 89.81 93 ARG A CA 1
ATOM 725 C C . ARG A 1 93 ? 5.987 15.094 0.549 1.00 89.81 93 ARG A C 1
ATOM 727 O O . ARG A 1 93 ? 7.047 15.701 0.552 1.00 89.81 93 ARG A O 1
ATOM 734 N N . ALA A 1 94 ? 5.227 14.981 1.637 1.00 87.75 94 ALA A N 1
ATOM 735 C CA . ALA A 1 94 ? 5.638 15.537 2.924 1.00 87.75 94 ALA A CA 1
ATOM 736 C C . ALA A 1 94 ? 6.898 14.845 3.483 1.00 87.75 94 ALA A C 1
ATOM 738 O O . ALA A 1 94 ? 7.757 15.522 4.040 1.00 87.75 94 ALA A O 1
ATOM 739 N N . GLU A 1 95 ? 7.029 13.528 3.294 1.00 84.75 95 GLU A N 1
ATOM 740 C CA . GLU A 1 95 ? 8.194 12.735 3.720 1.00 84.75 95 GLU A CA 1
ATOM 741 C C . GLU A 1 95 ? 9.448 13.010 2.868 1.00 84.75 95 GLU A C 1
ATOM 743 O O . GLU A 1 95 ? 10.528 13.246 3.400 1.00 84.75 95 GLU A O 1
ATOM 748 N N . ILE A 1 96 ? 9.322 12.994 1.536 1.00 83.50 96 ILE A N 1
ATOM 749 C CA . ILE A 1 96 ? 10.467 13.079 0.610 1.00 83.50 96 ILE A CA 1
ATOM 750 C C . ILE A 1 96 ? 11.058 14.486 0.488 1.00 83.50 96 ILE A C 1
ATOM 752 O O . ILE A 1 96 ? 12.192 14.611 0.038 1.00 83.50 96 ILE A O 1
ATOM 756 N N . ASN A 1 97 ? 10.338 15.532 0.914 1.00 76.75 97 ASN A N 1
ATOM 757 C CA . ASN A 1 97 ? 10.875 16.898 0.988 1.00 76.75 97 ASN A CA 1
ATOM 758 C C . ASN A 1 97 ? 12.104 17.004 1.912 1.00 76.75 97 ASN A C 1
ATOM 760 O O . ASN A 1 97 ? 12.809 18.008 1.886 1.00 76.75 97 ASN A O 1
ATOM 764 N N . GLN A 1 98 ? 12.358 15.978 2.728 1.00 74.69 98 GLN A N 1
ATOM 765 C CA . GLN A 1 98 ? 13.506 15.880 3.627 1.00 74.69 98 GLN A CA 1
ATOM 766 C C . GLN A 1 98 ? 14.684 15.093 3.019 1.00 74.69 98 GLN A C 1
ATOM 768 O O . GLN A 1 98 ? 15.708 14.924 3.676 1.00 74.69 98 GLN A O 1
ATOM 773 N N . ILE A 1 99 ? 14.552 14.600 1.782 1.00 76.25 99 ILE A N 1
ATOM 774 C CA . ILE A 1 99 ? 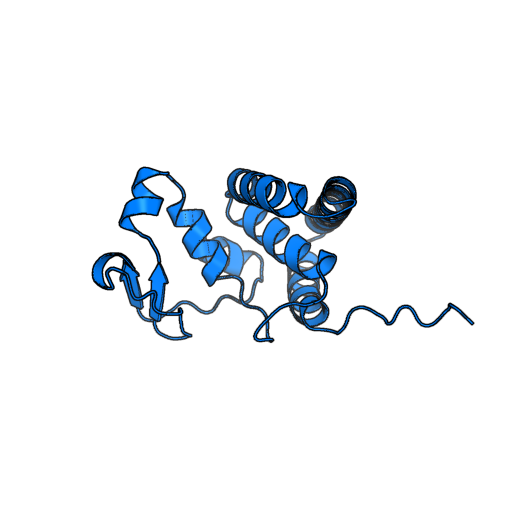15.519 13.715 1.120 1.00 76.25 99 ILE A CA 1
ATOM 775 C C . ILE A 1 99 ? 16.043 14.388 -0.154 1.00 76.25 99 ILE A C 1
ATOM 777 O O . ILE A 1 99 ? 15.273 14.901 -0.970 1.00 76.25 99 ILE A O 1
ATOM 781 N N . ALA A 1 100 ? 17.360 14.335 -0.371 1.00 73.50 100 ALA A N 1
ATOM 782 C CA . ALA A 1 100 ? 17.956 14.753 -1.637 1.00 73.50 100 ALA A CA 1
ATOM 783 C C . ALA A 1 100 ? 17.360 13.935 -2.802 1.00 73.50 100 ALA A C 1
ATOM 785 O O . ALA A 1 100 ? 17.336 12.707 -2.759 1.00 73.50 100 ALA A O 1
ATOM 786 N N . ASN A 1 101 ? 16.886 14.613 -3.852 1.00 81.81 101 ASN A N 1
ATOM 787 C CA . ASN A 1 101 ? 16.237 14.003 -5.025 1.00 81.81 101 ASN A CA 1
ATOM 788 C C . ASN A 1 101 ? 14.899 13.281 -4.745 1.00 81.81 101 ASN A C 1
ATOM 790 O O . ASN A 1 101 ? 14.489 12.414 -5.519 1.00 81.81 101 ASN A O 1
ATOM 794 N N . GLY A 1 102 ? 14.177 13.656 -3.682 1.00 85.69 102 GLY A N 1
ATOM 795 C CA . GLY A 1 102 ? 12.868 13.081 -3.349 1.00 85.69 102 GLY A CA 1
ATOM 796 C C . GLY A 1 102 ? 11.849 13.099 -4.501 1.00 85.69 102 GLY A C 1
ATOM 797 O O . GLY A 1 102 ? 11.179 12.097 -4.763 1.00 85.69 102 GLY A O 1
ATOM 798 N N . ASP A 1 103 ? 11.775 14.200 -5.252 1.00 88.31 103 ASP A N 1
ATOM 799 C CA . ASP A 1 103 ? 10.869 14.324 -6.403 1.00 88.31 103 ASP A CA 1
ATOM 800 C C . ASP A 1 103 ? 11.212 13.357 -7.545 1.00 88.31 103 ASP A C 1
ATOM 802 O O . ASP A 1 103 ? 10.311 12.806 -8.189 1.00 88.31 103 ASP A O 1
ATOM 806 N N . GLU A 1 104 ? 12.505 13.112 -7.783 1.00 91.50 104 GLU A N 1
ATOM 807 C CA . GLU A 1 104 ? 12.978 12.125 -8.760 1.00 91.50 104 GLU A CA 1
ATOM 808 C C . GLU A 1 104 ? 12.516 10.725 -8.363 1.00 91.50 104 GLU A C 1
ATOM 810 O O . GLU A 1 104 ? 11.879 10.025 -9.157 1.00 91.50 104 GLU A O 1
ATOM 815 N N . LEU A 1 105 ? 12.751 10.356 -7.100 1.00 91.88 105 LEU A N 1
ATOM 816 C CA . LEU A 1 105 ? 12.320 9.082 -6.535 1.00 91.88 105 LEU A CA 1
ATOM 817 C C . LEU A 1 105 ? 10.811 8.878 -6.725 1.00 91.88 105 LEU A C 1
ATOM 819 O O . LEU A 1 105 ? 10.374 7.839 -7.232 1.00 91.88 105 LEU A O 1
ATOM 823 N N . LEU A 1 106 ? 9.996 9.880 -6.378 1.00 93.69 106 LEU A N 1
ATOM 824 C CA . LEU A 1 106 ? 8.543 9.774 -6.496 1.00 93.69 106 LEU A CA 1
ATOM 825 C C . LEU A 1 106 ? 8.079 9.677 -7.958 1.00 93.69 106 LEU A C 1
ATOM 827 O O . LEU A 1 106 ? 7.075 9.016 -8.246 1.00 93.69 106 LEU A O 1
ATOM 831 N N . ARG A 1 107 ? 8.789 10.299 -8.903 1.00 94.94 107 ARG A N 1
ATOM 832 C CA . ARG A 1 107 ? 8.484 10.185 -10.337 1.00 94.94 107 ARG A CA 1
ATOM 833 C C . ARG A 1 107 ? 8.815 8.797 -10.880 1.00 94.94 107 ARG A C 1
ATOM 835 O O . ARG A 1 107 ? 8.010 8.233 -11.623 1.00 94.94 107 ARG A O 1
ATOM 842 N N . VAL A 1 108 ? 9.943 8.215 -10.467 1.00 96.12 108 VAL A N 1
ATOM 843 C CA . VAL A 1 108 ? 10.317 6.828 -10.799 1.00 96.12 108 VAL A CA 1
ATOM 844 C C . VAL A 1 108 ? 9.261 5.848 -10.286 1.00 96.12 108 VAL A C 1
ATOM 846 O O . VAL A 1 108 ? 8.802 4.985 -11.041 1.00 96.12 108 VAL A O 1
ATOM 849 N N . VAL A 1 109 ? 8.824 6.015 -9.035 1.00 96.94 109 VAL A N 1
ATOM 850 C CA . VAL A 1 109 ? 7.772 5.202 -8.407 1.00 96.94 109 VAL A CA 1
ATOM 851 C C . VAL A 1 109 ? 6.455 5.294 -9.186 1.00 96.94 109 VAL A C 1
ATOM 853 O O . VAL A 1 109 ? 5.879 4.263 -9.542 1.00 96.94 109 VAL A O 1
ATOM 856 N N . GLN A 1 110 ? 5.995 6.505 -9.520 1.00 97.62 110 GLN A N 1
ATOM 857 C CA . GLN A 1 110 ? 4.758 6.702 -10.289 1.00 97.62 110 GLN A CA 1
ATOM 858 C C . GLN A 1 110 ? 4.830 6.043 -11.672 1.00 97.62 110 GLN A C 1
ATOM 860 O O . GLN A 1 110 ? 3.978 5.214 -11.992 1.00 97.62 110 GLN A O 1
ATOM 865 N N . LYS A 1 111 ? 5.896 6.299 -12.441 1.00 97.94 111 LYS A N 1
ATOM 866 C CA . LYS A 1 111 ? 6.093 5.708 -13.776 1.00 97.94 111 LYS A CA 1
ATOM 867 C C . LYS A 1 111 ? 6.177 4.180 -13.730 1.00 97.94 111 LYS A C 1
ATOM 869 O O . LYS A 1 111 ? 5.713 3.484 -14.637 1.00 97.94 111 LYS A O 1
ATOM 874 N N . ARG A 1 112 ? 6.788 3.617 -12.682 1.00 97.56 112 ARG A N 1
ATOM 875 C CA . ARG A 1 112 ? 6.834 2.164 -12.472 1.00 97.56 112 ARG A CA 1
ATOM 876 C C . ARG A 1 112 ? 5.430 1.600 -12.276 1.00 97.56 112 ARG A C 1
ATOM 878 O O . ARG A 1 112 ? 5.089 0.626 -12.944 1.00 97.56 112 ARG A O 1
ATOM 885 N N . VAL A 1 113 ? 4.623 2.217 -11.415 1.00 98.19 113 VAL A N 1
ATOM 886 C CA . VAL A 1 113 ? 3.260 1.753 -11.133 1.00 98.19 113 VAL A CA 1
ATOM 887 C C . VAL A 1 113 ? 2.331 1.947 -12.328 1.00 98.19 113 VAL A C 1
ATOM 889 O O . VAL A 1 113 ? 1.566 1.038 -12.625 1.00 98.19 113 VAL A O 1
ATOM 892 N N . GLU A 1 114 ? 2.428 3.049 -13.070 1.00 98.19 114 GLU A N 1
ATOM 893 C CA . GLU A 1 114 ? 1.661 3.260 -14.309 1.00 98.19 114 GLU A CA 1
ATOM 894 C C . GLU A 1 114 ? 1.854 2.110 -15.305 1.00 98.19 114 GLU A C 1
ATOM 896 O O . GLU A 1 114 ? 0.879 1.526 -15.781 1.00 98.19 114 GLU A O 1
ATOM 901 N N . ARG A 1 115 ? 3.110 1.706 -15.547 1.00 97.94 115 ARG A N 1
ATOM 902 C CA . ARG A 1 115 ? 3.420 0.562 -16.422 1.00 97.94 115 ARG A CA 1
ATOM 903 C C . ARG A 1 115 ? 2.810 -0.740 -15.921 1.00 97.94 115 ARG A C 1
ATOM 905 O O . ARG A 1 115 ? 2.323 -1.531 -16.719 1.00 97.94 115 ARG A O 1
ATOM 912 N N . VAL A 1 116 ? 2.827 -0.968 -14.610 1.00 97.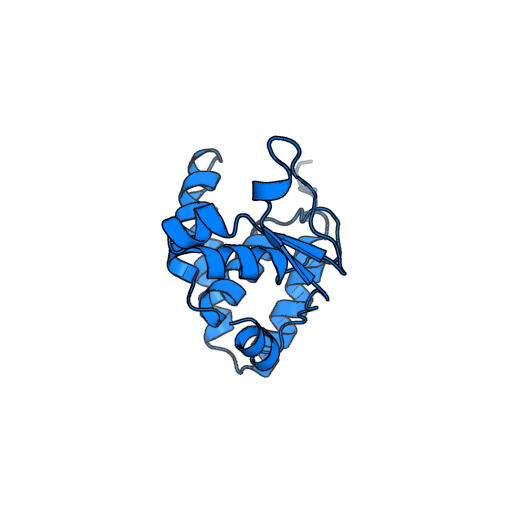81 116 VAL A N 1
ATOM 913 C CA . VAL A 1 116 ? 2.229 -2.164 -14.002 1.00 97.81 116 VAL A CA 1
ATOM 914 C C . VAL A 1 116 ? 0.714 -2.139 -14.147 1.00 97.81 116 VAL A C 1
ATOM 916 O O . VAL A 1 116 ? 0.122 -3.145 -14.515 1.00 97.81 116 VAL A O 1
ATOM 919 N N . ARG A 1 117 ? 0.067 -0.996 -13.909 1.00 97.19 117 ARG A N 1
ATOM 920 C CA . ARG A 1 117 ? -1.392 -0.858 -14.013 1.00 97.19 117 ARG A CA 1
ATOM 921 C C . ARG A 1 117 ? -1.922 -1.120 -15.421 1.00 97.19 117 ARG A C 1
ATOM 923 O O . ARG A 1 117 ? -3.070 -1.537 -15.536 1.00 97.19 117 ARG A O 1
ATOM 930 N N . ALA A 1 118 ? -1.095 -0.931 -16.449 1.00 97.38 118 ALA A N 1
ATOM 931 C CA . ALA A 1 118 ? -1.407 -1.278 -17.835 1.00 97.38 118 ALA A CA 1
ATOM 932 C C . ALA A 1 118 ? -1.302 -2.788 -18.145 1.00 97.38 118 ALA A C 1
ATOM 934 O O . ALA A 1 118 ? -1.707 -3.226 -19.219 1.00 97.38 118 ALA A O 1
ATOM 935 N N . MET A 1 119 ? -0.761 -3.603 -17.233 1.00 97.50 119 MET A N 1
ATOM 936 C CA . MET A 1 119 ? -0.653 -5.055 -17.410 1.00 97.50 119 MET A CA 1
ATOM 937 C C . MET A 1 119 ? -1.963 -5.775 -17.045 1.00 97.50 119 MET A C 1
ATOM 939 O O . MET A 1 119 ? -2.743 -5.264 -16.238 1.00 97.50 119 MET A O 1
ATOM 943 N N . PRO A 1 120 ? -2.180 -7.013 -17.528 1.00 96.94 120 PRO A N 1
ATOM 944 C CA . PRO A 1 120 ? -3.248 -7.882 -17.032 1.00 96.94 120 PRO A CA 1
ATOM 945 C C . PRO A 1 120 ? -3.189 -8.084 -15.511 1.00 96.94 120 PRO A C 1
ATOM 947 O O . PRO A 1 120 ? -2.101 -8.147 -14.932 1.00 96.94 120 PRO A O 1
ATOM 950 N N . ALA A 1 121 ? -4.350 -8.237 -14.868 1.00 93.69 121 ALA A N 1
ATOM 951 C CA . ALA A 1 121 ? -4.474 -8.308 -13.407 1.00 93.69 121 ALA A CA 1
ATOM 952 C C . ALA A 1 121 ? -3.567 -9.376 -12.765 1.00 93.69 121 ALA A C 1
ATOM 954 O O . ALA A 1 121 ? -2.908 -9.109 -11.762 1.00 93.69 121 ALA A O 1
ATOM 955 N N . GLU A 1 122 ? -3.448 -10.552 -13.380 1.00 94.38 122 GLU A N 1
ATOM 956 C CA . GLU A 1 122 ? -2.583 -11.631 -12.886 1.00 94.38 122 GLU A CA 1
ATOM 957 C C . GLU A 1 122 ? -1.099 -11.244 -12.875 1.00 94.38 122 GLU A C 1
ATOM 959 O O . GLU A 1 122 ? -0.375 -11.554 -11.924 1.00 94.38 122 GLU A O 1
ATOM 964 N N . ARG A 1 123 ? -0.646 -10.502 -13.896 1.00 97.38 123 ARG A N 1
ATOM 965 C CA . ARG A 1 123 ? 0.727 -9.984 -13.960 1.00 97.38 123 ARG A CA 1
ATOM 966 C C . ARG A 1 123 ? 0.959 -8.898 -12.916 1.00 97.38 123 ARG A C 1
ATOM 968 O O . ARG A 1 123 ? 2.027 -8.878 -12.311 1.00 97.38 123 ARG A O 1
ATOM 975 N N . GLN A 1 124 ? -0.039 -8.054 -12.645 1.00 97.50 124 GLN A N 1
ATOM 976 C CA . GLN A 1 124 ? 0.030 -7.082 -11.546 1.00 97.50 124 GLN A CA 1
ATOM 977 C C . GLN A 1 124 ? 0.175 -7.781 -10.192 1.00 97.50 124 GLN A C 1
ATOM 979 O O . GLN A 1 124 ? 1.027 -7.403 -9.392 1.00 97.50 124 GLN A O 1
ATOM 984 N N . ALA A 1 125 ? -0.606 -8.836 -9.957 1.00 95.56 125 ALA A N 1
ATOM 985 C CA . ALA A 1 125 ? -0.546 -9.620 -8.729 1.00 95.56 125 ALA A CA 1
ATOM 986 C C . ALA A 1 125 ? 0.812 -10.322 -8.551 1.00 95.56 125 ALA A C 1
ATOM 988 O O . ALA A 1 125 ? 1.382 -10.325 -7.456 1.00 95.56 125 ALA A O 1
ATOM 989 N N . ALA A 1 126 ? 1.352 -10.910 -9.624 1.00 96.31 126 ALA A N 1
ATOM 990 C CA . ALA A 1 126 ? 2.675 -11.530 -9.615 1.00 96.31 126 ALA A CA 1
ATOM 991 C C . ALA A 1 126 ? 3.782 -10.502 -9.340 1.00 96.31 126 ALA A C 1
ATOM 993 O O . ALA A 1 126 ? 4.627 -10.730 -8.472 1.00 96.31 126 ALA A O 1
ATOM 994 N N . TRP A 1 127 ? 3.723 -9.349 -10.012 1.00 97.56 127 TRP A N 1
ATOM 995 C CA . TRP A 1 127 ? 4.616 -8.222 -9.764 1.00 97.56 127 TRP A CA 1
ATOM 996 C C . TRP A 1 127 ? 4.542 -7.769 -8.304 1.00 97.56 127 TRP A C 1
ATOM 998 O O . TRP A 1 127 ? 5.569 -7.715 -7.638 1.00 97.56 127 TRP A O 1
ATOM 1008 N N . TYR A 1 128 ? 3.344 -7.554 -7.757 1.00 96.75 128 TYR A N 1
ATOM 1009 C CA . TYR A 1 128 ? 3.155 -7.110 -6.373 1.00 96.75 128 TYR A CA 1
ATOM 1010 C C . TYR A 1 128 ? 3.846 -8.044 -5.368 1.00 96.75 128 TYR A C 1
ATOM 1012 O O . TYR A 1 128 ? 4.576 -7.591 -4.487 1.00 96.75 128 TYR A O 1
ATOM 1020 N N . ARG A 1 129 ? 3.682 -9.366 -5.529 1.00 95.31 129 ARG A N 1
ATOM 1021 C CA . ARG A 1 129 ? 4.342 -10.365 -4.669 1.00 95.31 129 ARG A CA 1
ATOM 1022 C C . ARG A 1 129 ? 5.865 -10.355 -4.807 1.00 95.31 129 ARG A C 1
ATOM 1024 O O . ARG A 1 129 ? 6.560 -10.558 -3.814 1.00 95.31 129 ARG A O 1
ATOM 1031 N N . HIS A 1 130 ? 6.377 -10.145 -6.017 1.00 95.88 130 HIS A N 1
ATOM 1032 C CA . HIS A 1 130 ? 7.812 -10.029 -6.267 1.00 95.88 130 HIS A CA 1
ATOM 1033 C C . HIS A 1 130 ? 8.395 -8.768 -5.614 1.00 95.88 130 HIS A C 1
ATOM 1035 O O . HIS A 1 130 ? 9.390 -8.843 -4.898 1.00 95.88 130 HIS A O 1
ATOM 1041 N N . GLU A 1 131 ? 7.749 -7.617 -5.794 1.00 96.12 131 GLU A N 1
ATOM 1042 C CA . GLU A 1 131 ? 8.217 -6.349 -5.233 1.00 96.12 131 GLU A CA 1
ATOM 1043 C C . GLU A 1 131 ? 8.156 -6.315 -3.708 1.00 96.12 131 GLU A C 1
ATOM 1045 O O . GLU A 1 131 ? 9.048 -5.743 -3.093 1.00 96.12 131 GLU A O 1
ATOM 1050 N N . LEU A 1 132 ? 7.163 -6.961 -3.085 1.00 95.19 132 LEU A N 1
ATOM 1051 C CA . LEU A 1 132 ? 7.134 -7.128 -1.629 1.00 95.19 132 LEU A CA 1
ATOM 1052 C C . LEU A 1 132 ? 8.410 -7.799 -1.109 1.00 95.19 132 LEU A C 1
ATOM 1054 O O . LEU A 1 132 ? 8.923 -7.407 -0.065 1.00 95.19 132 LEU A O 1
ATOM 1058 N N . LYS A 1 133 ? 8.928 -8.797 -1.836 1.00 94.88 133 LYS A N 1
ATOM 1059 C CA . LYS A 1 133 ? 10.193 -9.456 -1.493 1.00 94.88 133 LYS A CA 1
ATOM 1060 C C . LYS A 1 133 ? 11.389 -8.562 -1.807 1.00 94.88 133 LYS A C 1
ATOM 1062 O O . LYS A 1 133 ? 12.265 -8.437 -0.959 1.00 94.88 133 LYS A O 1
ATOM 1067 N N . ARG A 1 134 ? 11.415 -7.906 -2.977 1.00 95.25 134 ARG A N 1
ATOM 1068 C CA . ARG A 1 134 ? 12.524 -7.007 -3.342 1.00 95.25 134 ARG A CA 1
ATOM 1069 C C . ARG A 1 134 ? 12.655 -5.831 -2.378 1.00 95.25 134 ARG A C 1
ATOM 1071 O O . ARG A 1 134 ? 13.770 -5.481 -2.030 1.00 95.25 134 ARG A O 1
ATOM 1078 N N . ALA A 1 135 ? 11.546 -5.280 -1.888 1.00 95.56 135 ALA A N 1
ATOM 1079 C CA . ALA A 1 135 ? 11.552 -4.213 -0.889 1.00 95.56 135 ALA A CA 1
ATOM 1080 C C . ALA A 1 135 ? 12.358 -4.575 0.369 1.00 95.56 135 ALA A C 1
ATOM 1082 O O . ALA A 1 135 ? 12.867 -3.686 1.040 1.00 95.56 135 ALA A O 1
ATOM 1083 N N . CYS A 1 136 ? 12.484 -5.866 0.676 1.00 94.31 136 CYS A N 1
ATOM 1084 C CA . CYS A 1 136 ? 13.245 -6.377 1.810 1.00 94.31 136 CYS A CA 1
ATOM 1085 C C . CYS A 1 136 ? 14.686 -6.777 1.479 1.00 94.31 136 CYS A C 1
ATOM 1087 O O . CYS A 1 136 ? 15.452 -7.059 2.400 1.00 94.31 136 CYS A O 1
ATOM 1089 N N . ALA A 1 137 ? 15.052 -6.849 0.198 1.00 88.38 137 ALA A N 1
ATOM 1090 C CA . ALA A 1 137 ? 16.432 -7.083 -0.195 1.00 88.38 137 ALA A CA 1
ATOM 1091 C C . ALA A 1 137 ? 17.276 -5.853 0.160 1.00 88.38 137 ALA A C 1
ATOM 1093 O O . ALA A 1 137 ? 16.769 -4.728 0.178 1.00 88.38 137 ALA A O 1
ATOM 1094 N N . ALA A 1 138 ? 18.561 -6.065 0.450 1.00 69.44 138 ALA A N 1
ATOM 1095 C CA . ALA A 1 138 ? 19.495 -4.951 0.490 1.00 69.44 138 ALA A CA 1
ATOM 1096 C C . ALA A 1 138 ? 19.453 -4.228 -0.873 1.00 69.44 138 ALA A C 1
ATOM 1098 O O . ALA A 1 138 ? 19.294 -4.901 -1.902 1.00 69.44 138 ALA A O 1
ATOM 1099 N N . PRO A 1 139 ? 19.549 -2.887 -0.904 1.00 60.41 139 PRO A N 1
ATOM 1100 C CA . PRO A 1 139 ? 19.849 -2.191 -2.147 1.00 60.41 139 PRO A CA 1
ATOM 1101 C C . PRO A 1 139 ? 21.089 -2.852 -2.763 1.00 60.41 139 PRO A C 1
ATOM 1103 O O . PRO A 1 139 ? 21.974 -3.232 -1.995 1.00 60.41 139 PRO A O 1
ATOM 1106 N N . PRO A 1 140 ?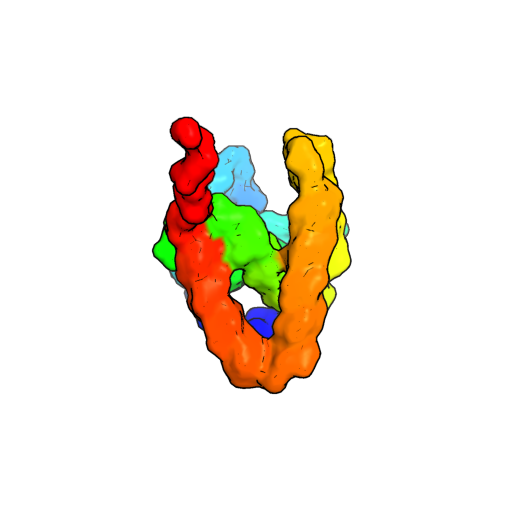 21.160 -3.049 -4.091 1.00 53.56 140 PRO A N 1
A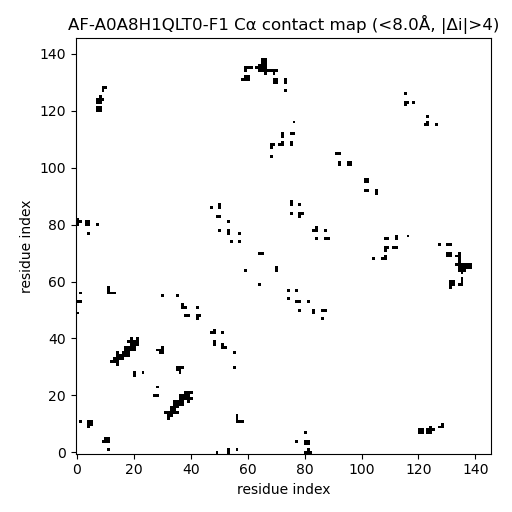TOM 1107 C CA . PRO A 1 140 ? 22.399 -3.517 -4.696 1.00 53.56 140 PRO A CA 1
ATOM 1108 C C . PRO A 1 140 ? 23.523 -2.592 -4.230 1.00 53.56 140 PRO A C 1
ATOM 1110 O O . PRO A 1 140 ? 23.370 -1.368 -4.300 1.00 53.56 140 PRO A O 1
ATOM 1113 N N . ASP A 1 141 ? 24.587 -3.182 -3.688 1.00 44.97 141 ASP A N 1
ATOM 1114 C CA . ASP A 1 141 ? 25.735 -2.433 -3.208 1.00 44.97 141 ASP A CA 1
ATOM 1115 C C . ASP A 1 141 ? 26.210 -1.493 -4.319 1.00 44.97 141 ASP A C 1
ATOM 1117 O O . ASP A 1 141 ? 26.240 -1.850 -5.501 1.00 44.97 141 ASP A O 1
ATOM 1121 N N . ALA A 1 142 ? 26.589 -0.273 -3.945 1.00 44.16 142 ALA A N 1
ATOM 1122 C CA . ALA A 1 142 ? 27.349 0.620 -4.809 1.00 44.16 142 ALA A CA 1
ATOM 1123 C C . ALA A 1 142 ? 28.791 0.088 -4.979 1.00 44.16 142 ALA A C 1
ATOM 1125 O O . ALA A 1 142 ? 29.761 0.813 -4.780 1.00 44.16 142 ALA A O 1
ATOM 1126 N N . GLU A 1 143 ? 28.952 -1.195 -5.305 1.00 38.75 143 GLU A N 1
ATOM 1127 C CA . GLU A 1 143 ? 30.230 -1.799 -5.662 1.00 38.75 143 GLU A CA 1
ATOM 1128 C C . GLU A 1 143 ? 30.527 -1.474 -7.125 1.00 38.75 143 GLU A C 1
ATOM 1130 O O . GLU A 1 143 ? 30.143 -2.171 -8.063 1.00 38.75 143 GLU A O 1
ATOM 1135 N N . GLY A 1 144 ? 31.183 -0.331 -7.299 1.00 37.00 144 GLY A N 1
ATOM 1136 C CA . GLY A 1 144 ? 31.732 0.123 -8.571 1.00 37.00 144 GLY A CA 1
ATOM 1137 C C . GLY A 1 144 ? 32.567 1.400 -8.470 1.00 37.00 144 GLY A C 1
ATOM 1138 O O . GLY A 1 144 ? 32.806 2.035 -9.491 1.00 37.00 144 GLY A O 1
ATOM 1139 N N . ALA A 1 145 ? 32.986 1.804 -7.267 1.00 40.12 145 ALA A N 1
ATOM 1140 C CA . ALA A 1 145 ? 34.010 2.824 -7.079 1.00 40.12 145 ALA A CA 1
ATOM 1141 C C . ALA A 1 145 ? 35.283 2.139 -6.568 1.00 40.12 145 ALA A C 1
ATOM 1143 O O . ALA A 1 145 ? 35.508 1.994 -5.367 1.00 40.12 145 ALA A O 1
ATOM 1144 N N . SER A 1 146 ? 36.090 1.657 -7.504 1.00 39.72 146 SER A N 1
ATOM 1145 C CA . SER A 1 146 ? 37.522 1.417 -7.324 1.00 39.72 146 SER A CA 1
ATOM 1146 C C . SER A 1 146 ? 38.231 1.940 -8.559 1.00 39.72 146 SER A C 1
ATOM 1148 O O . SER A 1 146 ? 37.712 1.675 -9.667 1.00 39.72 146 SER A O 1
#

Sequence (146 aa):
MVADLARAGAVVRMPATVQDSIINGNQSRSSTTRTWWLPLTSSQRHGTTRYETLSQAVRYPCPEPKEEVASRSVKLWAAQIAGVSRHYLKQQRAEINQIANGDELLRVVQKRVERVRAMPAERQAAWYRHELKRACAAPPDAEGAS

pLDDT: mean 87.86, std 12.33, range [37.0, 98.19]

Foldseek 3Di:
DLVLCVVLQHDFQDACEEDEQVVVPPDGDPADSHYHHFNCVVCVVVVNRLVRVLVVRDDAPDPAFAPLLLVLLLSLLSCVSSVNNVVSVVVQVVVLVVPDCSVVSVVSSVVVNVVLVPDPSVSVNVSSVVSSHVSRDHDPDPPPDD